Protein AF-A0A660WPU0-F1 (afdb_monomer_lite)

Sequence (181 aa):
AMVSSYPLMGRRWRNLAGDLGLNLDGRRGYEYGIKIRGLKPKKSLQYRSLWRNPKWKRCKHPEANPIWMMRGEFIGLTELFYRNAGYIEGRAKRPYKPRLWKNWGITYILEGRVNRFLFDPLPLEGRIIVLHWAEYCGNDYINLKADINHPPIPEPGSLTLFTIGVFSLGGLSLRKFRKIK

Structure (mmCIF, N/CA/C/O backbone):
data_AF-A0A660WPU0-F1
#
_entry.id   AF-A0A660WPU0-F1
#
loop_
_atom_site.group_PDB
_atom_site.id
_atom_site.type_symbol
_atom_site.label_atom_id
_atom_site.label_alt_id
_atom_site.label_comp_id
_atom_site.label_asym_id
_atom_site.label_entity_id
_atom_site.label_seq_id
_atom_site.pdbx_PDB_ins_code
_atom_site.Cartn_x
_atom_site.Cartn_y
_atom_site.Cartn_z
_atom_site.occupancy
_atom_site.B_iso_or_equiv
_atom_site.auth_seq_id
_atom_site.auth_comp_id
_atom_site.auth_asym_id
_atom_site.auth_atom_id
_atom_site.pdbx_PDB_model_num
ATOM 1 N N . ALA A 1 1 ? -6.749 0.249 10.579 1.00 54.34 1 ALA A N 1
ATOM 2 C CA . ALA A 1 1 ? -5.898 1.230 9.869 1.00 54.34 1 ALA A CA 1
ATOM 3 C C . ALA A 1 1 ? -4.537 0.585 9.624 1.00 54.34 1 ALA A C 1
ATOM 5 O O . ALA A 1 1 ? -4.180 -0.291 10.399 1.00 54.34 1 ALA A O 1
ATOM 6 N N . MET A 1 2 ? -3.819 0.952 8.562 1.00 58.25 2 MET A N 1
ATOM 7 C CA . MET A 1 2 ? -2.494 0.410 8.243 1.00 58.25 2 MET A CA 1
ATOM 8 C C . MET A 1 2 ? -1.458 1.524 8.393 1.00 58.25 2 MET A C 1
ATOM 10 O O . MET A 1 2 ? -1.533 2.542 7.712 1.00 58.25 2 MET A O 1
ATOM 14 N N . VAL A 1 3 ? -0.494 1.353 9.290 1.00 57.75 3 VAL A N 1
ATOM 15 C CA . VAL A 1 3 ? 0.582 2.328 9.499 1.00 57.75 3 VAL A CA 1
ATOM 16 C C . VAL A 1 3 ? 1.898 1.650 9.164 1.00 57.75 3 VAL A C 1
ATOM 18 O O . VAL A 1 3 ? 2.222 0.625 9.754 1.00 57.75 3 VAL A O 1
ATOM 21 N N . SER A 1 4 ? 2.642 2.207 8.209 1.00 56.19 4 SER A N 1
ATOM 22 C CA . SER A 1 4 ? 3.964 1.712 7.831 1.00 56.19 4 SER A CA 1
ATOM 23 C C . SER A 1 4 ? 4.915 2.894 7.669 1.00 56.19 4 SER A C 1
ATOM 25 O O . SER A 1 4 ? 4.599 3.906 7.047 1.00 56.19 4 SER A O 1
ATOM 27 N N . SER A 1 5 ? 6.118 2.780 8.208 1.00 57.44 5 SER A N 1
ATOM 28 C CA . SER A 1 5 ? 7.222 3.660 7.834 1.00 57.44 5 SER A CA 1
ATOM 29 C C . SER A 1 5 ? 8.142 2.897 6.895 1.00 57.44 5 SER A C 1
ATOM 31 O O . SER A 1 5 ? 8.191 1.670 6.930 1.00 57.44 5 SER A O 1
ATOM 33 N N . TYR A 1 6 ? 8.839 3.616 6.024 1.00 56.03 6 TYR A N 1
ATOM 34 C CA . TYR A 1 6 ? 9.911 3.028 5.237 1.00 56.03 6 TYR A CA 1
ATOM 35 C C . TYR A 1 6 ? 11.066 4.032 5.172 1.00 56.03 6 TYR A C 1
ATOM 37 O O . TYR A 1 6 ? 10.852 5.227 4.921 1.00 56.03 6 TYR A O 1
ATOM 45 N N . PRO A 1 7 ? 12.303 3.598 5.452 1.00 49.88 7 PRO A N 1
ATOM 46 C CA . PRO A 1 7 ? 13.456 4.460 5.303 1.00 49.88 7 PRO A CA 1
ATOM 47 C C . PRO A 1 7 ? 13.784 4.591 3.812 1.00 49.88 7 PRO A C 1
ATOM 49 O O . PRO A 1 7 ? 14.153 3.620 3.159 1.00 49.88 7 PRO A O 1
ATOM 52 N N . LEU A 1 8 ? 13.717 5.806 3.263 1.00 51.78 8 LEU A N 1
ATOM 53 C CA . LEU A 1 8 ? 14.285 6.078 1.940 1.00 51.78 8 LEU A CA 1
ATOM 54 C C . LEU A 1 8 ? 15.816 6.062 2.045 1.00 51.78 8 LEU A C 1
ATOM 56 O O . LEU A 1 8 ? 16.461 7.096 2.211 1.00 51.78 8 LEU A O 1
ATOM 60 N N . MET A 1 9 ? 16.415 4.877 1.923 1.00 45.28 9 MET A N 1
ATOM 61 C CA . MET A 1 9 ? 17.856 4.708 1.710 1.00 45.28 9 MET A CA 1
ATOM 62 C C . MET A 1 9 ? 18.170 4.444 0.227 1.00 45.28 9 MET A C 1
ATOM 64 O O . MET A 1 9 ? 18.974 3.591 -0.128 1.00 45.28 9 MET A O 1
ATOM 68 N N . GLY A 1 10 ? 17.547 5.205 -0.677 1.00 38.12 10 GLY A N 1
ATOM 69 C CA . GLY A 1 10 ? 17.739 5.079 -2.125 1.00 38.12 10 GLY A CA 1
ATOM 70 C C . GLY A 1 10 ? 18.760 6.075 -2.684 1.00 38.12 10 GLY A C 1
ATOM 71 O O . GLY A 1 10 ? 18.445 7.237 -2.929 1.00 38.12 10 GLY A O 1
ATOM 72 N N . ARG A 1 11 ? 19.985 5.612 -2.956 1.00 38.72 11 ARG A N 1
ATOM 73 C CA . ARG A 1 11 ? 21.193 6.367 -3.371 1.00 38.72 11 ARG A CA 1
ATOM 74 C C . ARG A 1 11 ? 21.106 7.219 -4.659 1.00 38.72 11 ARG A C 1
ATOM 76 O O . ARG A 1 11 ? 22.137 7.722 -5.095 1.00 38.72 11 ARG A O 1
ATOM 83 N N . ARG A 1 12 ? 19.956 7.373 -5.326 1.00 39.34 12 ARG A N 1
ATOM 84 C CA . ARG A 1 12 ? 19.900 8.080 -6.631 1.00 39.34 12 ARG A CA 1
ATOM 85 C C . ARG A 1 12 ? 18.519 8.471 -7.155 1.00 39.34 12 ARG A C 1
ATOM 87 O O . ARG A 1 12 ? 18.446 9.150 -8.177 1.00 39.34 12 ARG A O 1
ATOM 94 N N . TRP A 1 13 ? 17.436 8.073 -6.497 1.00 48.38 13 TRP A N 1
ATOM 95 C CA . TRP A 1 13 ? 16.101 8.158 -7.085 1.00 48.38 13 TRP A CA 1
ATOM 96 C C . TRP A 1 13 ? 15.251 9.154 -6.301 1.00 48.38 13 TRP A C 1
ATOM 98 O O . TRP A 1 13 ? 14.992 8.994 -5.114 1.00 48.38 13 TRP A O 1
ATOM 108 N N . ARG A 1 14 ? 14.902 10.256 -6.970 1.00 48.75 14 ARG A N 1
ATOM 109 C CA . ARG A 1 14 ? 14.154 11.396 -6.426 1.00 48.75 14 ARG A CA 1
ATOM 110 C C . ARG A 1 14 ? 12.844 10.942 -5.760 1.00 48.75 14 ARG A C 1
ATOM 112 O O . ARG A 1 14 ? 11.852 10.816 -6.456 1.00 48.75 14 ARG A O 1
ATOM 119 N N . ASN A 1 15 ? 12.816 10.817 -4.434 1.00 50.31 15 ASN A N 1
ATOM 120 C CA . ASN A 1 15 ? 11.607 10.888 -3.599 1.00 50.31 15 ASN A CA 1
ATOM 121 C C . ASN A 1 15 ? 10.403 10.033 -4.060 1.00 50.31 15 ASN A C 1
ATOM 123 O O . ASN A 1 15 ? 9.306 10.584 -4.163 1.00 50.31 15 ASN A O 1
ATOM 127 N N . LEU A 1 16 ? 10.553 8.744 -4.373 1.00 58.41 16 LEU A N 1
ATOM 128 C CA . LEU A 1 16 ? 9.387 7.931 -4.741 1.00 58.41 16 LEU A CA 1
ATOM 129 C C . LEU A 1 16 ? 9.178 6.809 -3.732 1.00 58.41 16 LEU A C 1
ATOM 131 O O . LEU A 1 16 ? 10.008 5.922 -3.611 1.00 58.41 16 LEU A O 1
ATOM 135 N N . ALA A 1 17 ? 8.044 6.858 -3.036 1.00 67.69 17 ALA A N 1
ATOM 136 C CA . ALA A 1 17 ? 7.473 5.687 -2.386 1.00 67.69 17 ALA A CA 1
ATOM 137 C C . ALA A 1 17 ? 7.346 4.535 -3.396 1.00 67.69 17 ALA A C 1
ATOM 139 O O . ALA A 1 17 ? 6.924 4.772 -4.534 1.00 67.69 17 ALA A O 1
ATOM 140 N N . GLY A 1 18 ? 7.706 3.319 -2.985 1.00 78.94 18 GLY A N 1
ATOM 141 C CA . GLY A 1 18 ? 7.405 2.106 -3.743 1.00 78.94 18 GLY A CA 1
ATOM 142 C C . GLY A 1 18 ? 5.898 1.856 -3.826 1.00 78.94 18 GLY A C 1
ATOM 143 O O . GLY A 1 18 ? 5.133 2.388 -3.026 1.00 78.94 18 GLY A O 1
ATOM 144 N N . ASP A 1 19 ? 5.451 1.068 -4.800 1.00 88.31 19 ASP A N 1
ATOM 145 C CA . ASP A 1 19 ? 4.062 0.588 -4.794 1.00 88.31 19 ASP A CA 1
ATOM 146 C C . ASP A 1 19 ? 3.893 -0.466 -3.689 1.00 88.31 19 ASP A C 1
ATOM 148 O O . ASP A 1 19 ? 4.840 -1.189 -3.388 1.00 88.31 19 ASP A O 1
ATOM 152 N N . LEU A 1 20 ? 2.703 -0.579 -3.095 1.00 88.31 20 LEU A N 1
ATOM 153 C CA . LEU A 1 20 ? 2.455 -1.538 -2.012 1.00 88.31 20 LEU A CA 1
ATOM 154 C C . LEU A 1 20 ? 1.684 -2.747 -2.539 1.00 88.31 20 LEU A C 1
ATOM 156 O O . LEU A 1 20 ? 0.617 -2.582 -3.125 1.00 88.31 20 LEU A O 1
ATOM 160 N N . GLY A 1 21 ? 2.212 -3.948 -2.332 1.00 90.50 21 GLY A N 1
ATOM 161 C CA . GLY A 1 21 ? 1.524 -5.218 -2.534 1.00 90.50 21 GLY A CA 1
ATOM 162 C C . GLY A 1 21 ? 0.926 -5.727 -1.228 1.00 90.50 21 GLY A C 1
ATOM 163 O O . GLY A 1 21 ? 1.542 -5.615 -0.170 1.00 90.50 21 GLY A O 1
ATOM 164 N N . LEU A 1 22 ? -0.280 -6.277 -1.315 1.00 89.56 22 LEU A N 1
ATOM 165 C CA . LEU A 1 22 ? -1.024 -6.836 -0.196 1.00 89.56 22 LEU A CA 1
ATOM 166 C C . LEU A 1 22 ? -1.354 -8.290 -0.511 1.00 89.56 22 LEU A C 1
ATOM 168 O O . LEU A 1 22 ? -1.982 -8.579 -1.533 1.00 89.56 22 LEU A O 1
ATOM 172 N N . ASN A 1 23 ? -0.946 -9.173 0.387 1.00 89.00 23 ASN A N 1
ATOM 173 C CA . ASN A 1 23 ? -1.354 -10.564 0.403 1.00 89.00 23 ASN A CA 1
ATOM 174 C C . ASN A 1 23 ? -2.145 -10.805 1.683 1.00 89.00 23 ASN A C 1
ATOM 176 O O . ASN A 1 23 ? -1.607 -10.660 2.781 1.00 89.00 23 ASN A O 1
ATOM 180 N N . LEU A 1 24 ? -3.429 -11.089 1.538 1.00 84.75 24 LEU A N 1
ATOM 181 C CA . LEU A 1 24 ? -4.353 -11.237 2.656 1.00 84.75 24 LEU A CA 1
ATOM 182 C C . LEU A 1 24 ? -4.755 -12.697 2.877 1.00 84.75 24 LEU A C 1
ATOM 184 O O . LEU A 1 24 ? -5.224 -13.046 3.960 1.00 84.75 24 LEU A O 1
ATOM 188 N N . ASP A 1 25 ? -4.605 -13.551 1.864 1.00 79.12 25 ASP A N 1
ATOM 189 C CA . ASP A 1 25 ? -5.049 -14.941 1.928 1.00 79.12 25 ASP A CA 1
ATOM 190 C C . ASP A 1 25 ? -3.924 -15.947 2.233 1.00 79.12 25 ASP A C 1
ATOM 192 O O . ASP A 1 25 ? -4.222 -17.118 2.489 1.00 79.12 25 ASP A O 1
ATOM 196 N N . GLY A 1 26 ? -2.669 -15.490 2.268 1.00 73.75 26 GLY A N 1
ATOM 197 C CA . GLY A 1 26 ? -1.474 -16.284 2.545 1.00 73.75 26 GLY A CA 1
ATOM 198 C C . GLY A 1 26 ? -0.988 -17.123 1.358 1.00 73.75 26 GLY A C 1
ATOM 199 O O . GLY A 1 26 ? -0.099 -17.959 1.529 1.00 73.75 26 GLY A O 1
ATOM 200 N N . ARG A 1 27 ? -1.561 -16.956 0.158 1.00 75.94 27 ARG A N 1
ATOM 201 C CA . ARG A 1 27 ? -1.171 -17.710 -1.044 1.00 75.94 27 ARG A CA 1
ATOM 202 C C . ARG A 1 27 ? 0.032 -17.073 -1.733 1.00 75.94 27 ARG A C 1
ATOM 204 O O . ARG A 1 27 ? 0.557 -16.052 -1.315 1.00 75.94 27 ARG A O 1
ATOM 211 N N . ARG A 1 28 ? 0.545 -17.690 -2.800 1.00 77.88 28 ARG A N 1
ATOM 212 C CA . ARG A 1 28 ? 1.632 -17.080 -3.583 1.00 77.88 28 ARG A CA 1
ATOM 213 C C . ARG A 1 28 ? 1.099 -15.896 -4.388 1.00 77.88 28 ARG A C 1
ATOM 215 O O . ARG A 1 28 ? 0.364 -16.102 -5.348 1.00 77.88 28 ARG A O 1
ATOM 222 N N . GLY A 1 29 ? 1.571 -14.693 -4.076 1.00 84.44 29 GLY A N 1
ATOM 223 C CA . GLY A 1 29 ? 1.285 -13.488 -4.854 1.00 84.44 29 GLY A CA 1
ATOM 224 C C . GLY A 1 29 ? 0.786 -12.333 -3.998 1.00 84.44 29 GLY A C 1
ATOM 225 O O . GLY A 1 29 ? 0.939 -12.348 -2.781 1.00 84.44 29 GLY A O 1
ATOM 226 N N . TYR A 1 30 ? 0.251 -11.319 -4.674 1.00 90.38 30 TYR A N 1
ATOM 227 C CA . TYR A 1 30 ? -0.453 -10.202 -4.057 1.00 90.38 30 TYR A CA 1
ATOM 228 C C . TYR A 1 30 ? -1.845 -10.148 -4.675 1.00 90.38 30 TYR A C 1
ATOM 230 O O . TYR A 1 30 ? -1.957 -9.941 -5.887 1.00 90.38 30 TYR A O 1
ATOM 238 N N . GLU A 1 31 ? -2.886 -10.314 -3.867 1.00 91.75 31 GLU A N 1
ATOM 239 C CA . GLU A 1 31 ? -4.277 -10.204 -4.317 1.00 91.75 31 GLU A CA 1
ATOM 240 C C . GLU A 1 31 ? -4.643 -8.740 -4.567 1.00 91.75 31 GLU A C 1
ATOM 242 O O . GLU A 1 31 ? -5.441 -8.440 -5.459 1.00 91.75 31 GLU A O 1
ATOM 247 N N . TYR A 1 32 ? -4.008 -7.820 -3.831 1.00 92.38 32 TYR A N 1
ATOM 248 C CA . TYR A 1 32 ? -4.260 -6.389 -3.949 1.00 92.38 32 TYR A CA 1
ATOM 249 C C . TYR A 1 32 ? -2.978 -5.568 -4.043 1.00 92.38 32 TYR A C 1
ATOM 251 O O . TYR A 1 32 ? -1.896 -5.984 -3.629 1.00 92.38 32 TYR A O 1
ATOM 259 N N . GLY A 1 33 ? -3.100 -4.372 -4.611 1.00 92.62 33 GLY A N 1
ATOM 260 C CA . GLY A 1 33 ? -1.996 -3.433 -4.740 1.00 92.62 33 GLY A CA 1
ATOM 261 C C . GLY A 1 33 ? -2.445 -1.982 -4.649 1.00 92.62 33 GLY A C 1
ATOM 262 O O . GLY A 1 33 ? -3.514 -1.613 -5.134 1.00 92.62 33 GLY A O 1
ATOM 263 N N . ILE A 1 34 ? -1.612 -1.137 -4.050 1.00 91.12 34 ILE A N 1
ATOM 264 C CA . ILE A 1 34 ? -1.819 0.309 -3.971 1.00 91.12 34 ILE A CA 1
ATOM 265 C C . ILE A 1 34 ? -0.745 0.984 -4.817 1.00 91.12 34 ILE A C 1
ATOM 267 O O . ILE A 1 34 ? 0.451 0.767 -4.613 1.00 91.12 34 ILE A O 1
ATOM 271 N N . LYS A 1 35 ? -1.170 1.825 -5.768 1.00 88.75 35 LYS A N 1
ATOM 272 C CA . LYS A 1 35 ? -0.240 2.581 -6.616 1.00 88.75 35 LYS A CA 1
ATOM 273 C C . LYS A 1 35 ? 0.204 3.851 -5.901 1.00 88.75 35 LYS A C 1
ATOM 275 O O . LYS A 1 35 ? -0.565 4.806 -5.790 1.00 88.75 35 LYS A O 1
ATOM 280 N N . ILE A 1 36 ? 1.441 3.871 -5.426 1.00 84.81 36 ILE A N 1
ATOM 281 C CA . ILE A 1 36 ? 2.002 4.963 -4.621 1.00 84.81 36 ILE A CA 1
ATOM 282 C C . ILE A 1 36 ? 3.164 5.618 -5.364 1.00 84.81 36 ILE A C 1
ATOM 284 O O . ILE A 1 36 ? 3.399 6.814 -5.190 1.00 84.81 36 ILE A O 1
ATOM 288 N N . ARG A 1 37 ? 3.834 4.899 -6.269 1.00 79.12 37 ARG A N 1
ATOM 289 C CA . ARG A 1 37 ? 4.956 5.422 -7.047 1.00 79.12 37 ARG A CA 1
ATOM 290 C C . ARG A 1 37 ? 4.620 6.759 -7.702 1.00 79.12 37 ARG A C 1
ATOM 292 O O . ARG A 1 37 ? 3.589 6.920 -8.352 1.00 79.12 37 ARG A O 1
ATOM 299 N N . GLY A 1 38 ? 5.509 7.737 -7.537 1.00 76.25 38 GLY A N 1
ATOM 300 C CA . GLY A 1 38 ? 5.269 9.112 -7.992 1.00 76.25 38 GLY A CA 1
ATOM 301 C C . GLY A 1 38 ? 4.575 10.008 -6.960 1.00 76.25 38 GLY A C 1
ATOM 302 O O . GLY A 1 38 ? 4.439 11.207 -7.204 1.00 76.25 38 GLY A O 1
ATOM 303 N N . LEU A 1 39 ? 4.133 9.467 -5.816 1.00 79.88 39 LEU A N 1
ATOM 304 C CA . LEU A 1 39 ? 3.575 10.258 -4.719 1.00 79.88 39 LEU A CA 1
ATOM 305 C C . LEU A 1 39 ? 4.653 11.145 -4.105 1.00 79.88 39 LEU A C 1
ATOM 307 O O . LEU A 1 39 ? 5.737 10.683 -3.763 1.00 79.88 39 LEU A O 1
ATOM 311 N N . LYS A 1 40 ? 4.321 12.425 -3.945 1.00 79.25 40 LYS A N 1
ATOM 312 C CA . LYS A 1 40 ? 5.162 13.386 -3.237 1.00 79.25 40 LYS A CA 1
ATOM 313 C C . LYS A 1 40 ? 4.647 13.558 -1.805 1.00 79.25 40 LYS A C 1
ATOM 315 O O . LYS A 1 40 ? 3.427 13.540 -1.606 1.00 79.25 40 LYS A O 1
ATOM 320 N N . PRO A 1 41 ? 5.536 13.756 -0.819 1.00 77.56 41 PRO A N 1
ATOM 321 C CA . PRO A 1 41 ? 5.120 14.049 0.547 1.00 77.56 41 PRO A CA 1
ATOM 322 C C . PRO A 1 41 ? 4.287 15.336 0.594 1.00 77.56 41 PRO A C 1
ATOM 324 O O . PRO A 1 41 ? 4.679 16.341 -0.004 1.00 77.56 41 PRO A O 1
ATOM 327 N N . LYS A 1 42 ? 3.157 15.318 1.306 1.00 79.12 42 LYS A N 1
ATOM 328 C CA . LYS A 1 42 ? 2.296 16.483 1.558 1.00 79.12 42 LYS A CA 1
ATOM 329 C C . LYS A 1 42 ? 1.759 16.442 2.987 1.00 79.12 42 LYS A C 1
ATOM 331 O O . LYS A 1 42 ? 1.570 15.376 3.556 1.00 79.12 42 LYS A O 1
ATOM 336 N N . LYS A 1 43 ? 1.455 17.611 3.553 1.00 78.88 43 LYS A N 1
ATOM 337 C CA . LYS A 1 43 ? 0.810 17.742 4.874 1.00 78.88 43 LYS A CA 1
ATOM 338 C C . LYS A 1 43 ? -0.719 17.564 4.815 1.00 78.88 43 LYS A C 1
ATOM 340 O O . LYS A 1 43 ? -1.428 18.100 5.654 1.00 78.88 43 LYS A O 1
ATOM 345 N N . SER A 1 44 ? -1.233 16.865 3.806 1.00 83.50 44 SER A N 1
ATOM 346 C CA . SER A 1 44 ? -2.667 16.686 3.565 1.00 83.50 44 SER A CA 1
ATOM 347 C C . SER A 1 44 ? -2.968 15.236 3.203 1.00 83.50 44 SER A C 1
ATOM 349 O O . SER A 1 44 ? -2.087 14.521 2.719 1.00 83.50 44 SER A O 1
ATOM 351 N N . LEU A 1 45 ? -4.223 14.826 3.391 1.00 85.50 45 LEU A N 1
ATOM 352 C CA . LEU A 1 45 ? -4.730 13.540 2.919 1.00 85.50 45 LEU A CA 1
ATOM 353 C C . LEU A 1 45 ? -4.566 13.427 1.396 1.00 85.50 45 LEU A C 1
ATOM 355 O O . LEU A 1 45 ? -4.765 14.401 0.665 1.00 85.50 45 LEU A O 1
ATOM 359 N N . GLN A 1 46 ? -4.163 12.253 0.921 1.00 89.19 46 GLN A N 1
ATOM 360 C CA . GLN A 1 46 ? -3.966 11.953 -0.494 1.00 89.19 46 GLN A CA 1
ATOM 361 C C . GLN A 1 46 ? -4.665 10.638 -0.832 1.00 89.19 46 GLN A C 1
ATOM 363 O O . GLN A 1 46 ? -4.499 9.644 -0.134 1.00 89.19 46 GLN A O 1
ATOM 368 N N . TYR A 1 47 ? -5.420 10.612 -1.927 1.00 89.88 47 TYR A N 1
ATOM 369 C CA . TYR A 1 47 ? -6.124 9.408 -2.364 1.00 89.88 47 TYR A CA 1
ATOM 370 C C . TYR A 1 47 ? -5.295 8.637 -3.382 1.00 89.88 47 TYR A C 1
ATOM 372 O O . TYR A 1 47 ? -4.756 9.222 -4.330 1.00 89.88 47 TYR A O 1
ATOM 380 N N . ARG A 1 48 ? -5.198 7.320 -3.197 1.00 90.00 48 ARG A N 1
ATOM 381 C CA . ARG A 1 48 ? -4.541 6.411 -4.139 1.00 90.00 48 ARG A CA 1
ATOM 382 C C . ARG A 1 48 ? -5.465 5.311 -4.603 1.00 90.00 48 ARG A C 1
ATOM 384 O O . ARG A 1 48 ? -6.347 4.874 -3.881 1.00 90.00 48 ARG A O 1
ATOM 391 N N . SER A 1 49 ? -5.238 4.870 -5.831 1.00 91.75 49 SER A N 1
ATOM 392 C CA . SER A 1 49 ? -5.980 3.770 -6.423 1.00 91.75 49 SER A CA 1
ATOM 393 C C . SER A 1 49 ? -5.569 2.452 -5.774 1.00 91.75 49 SER A C 1
ATOM 395 O O . SER A 1 49 ? -4.377 2.122 -5.735 1.00 91.75 49 SER A O 1
ATOM 397 N N . LEU A 1 50 ? -6.572 1.719 -5.305 1.00 92.88 50 LEU A N 1
ATOM 398 C CA . LEU A 1 50 ? -6.489 0.335 -4.876 1.00 92.88 50 LEU A CA 1
ATOM 399 C C . LEU A 1 50 ? -6.878 -0.567 -6.050 1.00 92.88 50 LEU A C 1
ATOM 401 O O . LEU A 1 50 ? -7.848 -0.305 -6.766 1.00 92.88 50 LEU A O 1
ATOM 405 N N . TRP A 1 51 ? -6.099 -1.623 -6.239 1.00 95.06 51 TRP A N 1
ATOM 406 C CA . TRP A 1 51 ? -6.222 -2.532 -7.364 1.00 95.06 51 TRP A CA 1
ATOM 407 C C . TRP A 1 51 ? -6.318 -3.969 -6.880 1.00 95.06 51 TRP A C 1
ATOM 409 O O . TRP A 1 51 ? -5.619 -4.343 -5.942 1.00 95.06 51 TRP A O 1
ATOM 419 N N . ARG A 1 52 ? -7.128 -4.772 -7.562 1.00 93.75 52 ARG A N 1
ATOM 420 C CA . ARG A 1 52 ? -7.222 -6.223 -7.408 1.00 93.75 52 ARG A CA 1
ATOM 421 C C . ARG A 1 52 ? -6.448 -6.923 -8.521 1.00 93.75 52 ARG A C 1
ATOM 423 O O . ARG A 1 52 ? -6.308 -6.386 -9.624 1.00 93.75 52 ARG A O 1
ATOM 430 N N . ASN A 1 53 ? -5.925 -8.111 -8.227 1.00 92.69 53 ASN A N 1
ATOM 431 C CA . ASN A 1 53 ? -5.118 -8.927 -9.139 1.00 92.69 53 ASN A CA 1
ATOM 432 C C . ASN A 1 53 ? -3.999 -8.123 -9.842 1.00 92.69 53 ASN A C 1
ATOM 434 O O . ASN A 1 53 ? -3.897 -8.124 -11.079 1.00 92.69 53 ASN A O 1
ATOM 438 N N . PRO A 1 54 ? -3.171 -7.379 -9.082 1.00 94.00 54 PRO A N 1
ATOM 439 C CA . PRO A 1 54 ? -2.139 -6.532 -9.654 1.00 94.00 54 PRO A CA 1
ATOM 440 C C . PRO A 1 54 ? -1.101 -7.345 -10.434 1.00 94.00 54 PRO A C 1
ATOM 442 O O . PRO A 1 54 ? -0.581 -8.367 -9.987 1.00 94.00 54 PRO A O 1
ATOM 445 N N . LYS A 1 55 ? -0.727 -6.838 -11.609 1.00 93.38 55 LYS A N 1
ATOM 446 C CA . LYS A 1 55 ? 0.398 -7.341 -12.397 1.00 93.38 55 LYS A CA 1
ATOM 447 C C . LYS A 1 55 ? 1.622 -6.484 -12.141 1.00 93.38 55 LYS A C 1
ATOM 449 O O . LYS A 1 55 ? 1.618 -5.272 -12.370 1.00 93.38 55 LYS A O 1
ATOM 454 N N . TRP A 1 56 ? 2.691 -7.149 -11.736 1.00 91.12 56 TRP A N 1
ATOM 455 C CA . TRP A 1 56 ? 3.917 -6.514 -11.288 1.00 91.12 56 TRP A CA 1
ATOM 456 C C . TRP A 1 56 ? 5.022 -6.581 -12.333 1.00 91.12 56 TRP A C 1
ATOM 458 O O . TRP A 1 56 ? 5.174 -7.577 -13.046 1.00 91.12 56 TRP A O 1
ATOM 468 N N . LYS A 1 57 ? 5.815 -5.513 -12.428 1.00 89.31 57 LYS A N 1
ATOM 469 C CA . LYS A 1 57 ? 7.027 -5.515 -13.239 1.00 89.31 57 LYS A CA 1
ATOM 470 C C . LYS A 1 57 ? 8.100 -6.321 -12.511 1.00 89.31 57 LYS A C 1
ATOM 472 O O . LYS A 1 57 ? 8.374 -6.081 -11.336 1.00 89.31 57 LYS A O 1
ATOM 477 N N . ARG A 1 58 ? 8.718 -7.253 -13.235 1.00 85.31 58 ARG A N 1
ATOM 478 C CA . ARG A 1 58 ? 9.864 -8.019 -12.742 1.00 85.31 58 ARG A CA 1
ATOM 479 C C . ARG A 1 58 ? 11.156 -7.204 -12.855 1.00 85.31 58 ARG A C 1
ATOM 481 O O . ARG A 1 58 ? 11.384 -6.543 -13.872 1.00 85.31 58 ARG A O 1
ATOM 488 N N . CYS A 1 59 ? 11.982 -7.275 -11.821 1.00 78.94 59 CYS A N 1
ATOM 489 C CA . CYS A 1 59 ? 13.394 -6.937 -11.826 1.00 78.94 59 CYS A CA 1
ATOM 490 C C . CYS A 1 59 ? 14.224 -8.077 -12.420 1.00 78.94 59 CYS A C 1
ATOM 492 O O . CYS A 1 59 ? 13.846 -9.246 -12.336 1.00 78.94 59 CYS A O 1
ATOM 494 N N . LYS A 1 60 ? 15.409 -7.745 -12.935 1.00 76.44 60 LYS A N 1
ATOM 495 C CA . LYS A 1 60 ? 16.439 -8.755 -13.221 1.00 76.44 60 LYS A CA 1
ATOM 496 C C . LYS A 1 60 ? 17.035 -9.349 -11.938 1.00 76.44 60 LYS A C 1
ATOM 498 O O . LYS A 1 60 ? 17.446 -10.497 -11.954 1.00 76.44 60 LYS A O 1
ATOM 503 N N . HIS A 1 61 ? 17.032 -8.575 -10.854 1.00 76.31 61 HIS A N 1
ATOM 504 C CA . HIS A 1 61 ? 17.539 -8.937 -9.532 1.00 76.31 61 HIS A CA 1
ATOM 505 C C . HIS A 1 61 ? 16.437 -9.609 -8.695 1.00 76.31 61 HIS A C 1
ATOM 507 O O . HIS A 1 61 ? 15.473 -8.922 -8.340 1.00 76.31 61 HIS A O 1
ATOM 513 N N . PRO A 1 62 ? 16.498 -10.928 -8.419 1.00 75.19 62 PRO A N 1
ATOM 514 C CA . PRO A 1 62 ? 15.486 -11.651 -7.638 1.00 75.19 62 PRO A CA 1
ATOM 515 C C . PRO A 1 62 ? 15.150 -10.987 -6.297 1.00 75.19 62 PRO A C 1
ATOM 517 O O . PRO A 1 62 ? 13.984 -10.899 -5.935 1.00 75.19 62 PRO A O 1
ATOM 520 N N . GLU A 1 63 ? 16.152 -10.441 -5.620 1.00 72.50 63 GLU A N 1
ATOM 521 C CA . GLU A 1 63 ? 16.056 -9.741 -4.339 1.00 72.50 63 GLU A CA 1
ATOM 522 C C . GLU A 1 63 ? 15.218 -8.451 -4.392 1.00 72.50 63 GLU A C 1
ATOM 524 O O . GLU A 1 63 ? 14.626 -8.053 -3.395 1.00 72.50 63 GLU A O 1
ATOM 529 N N . ALA A 1 64 ? 15.112 -7.824 -5.566 1.00 69.19 64 ALA A N 1
ATOM 530 C CA . ALA A 1 64 ? 14.335 -6.606 -5.797 1.00 69.19 64 ALA A CA 1
ATOM 531 C C . ALA A 1 64 ? 13.057 -6.874 -6.614 1.00 69.19 64 ALA A C 1
ATOM 533 O O . ALA A 1 64 ? 12.486 -5.971 -7.230 1.00 69.19 64 ALA A O 1
ATOM 534 N N . ASN A 1 65 ? 12.618 -8.133 -6.698 1.00 76.81 65 ASN A N 1
ATOM 535 C CA . ASN A 1 65 ? 11.379 -8.493 -7.373 1.00 76.81 65 ASN A CA 1
ATOM 536 C C . ASN A 1 65 ? 10.177 -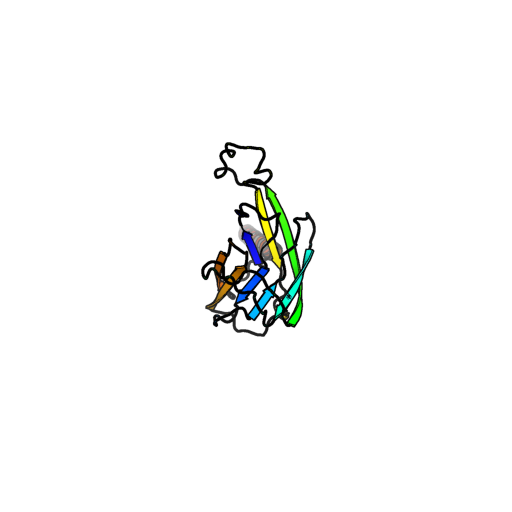8.462 -6.419 1.00 76.81 65 ASN A C 1
ATOM 538 O O . ASN A 1 65 ? 10.258 -9.045 -5.343 1.00 76.81 65 ASN A O 1
ATOM 542 N N . PRO A 1 66 ? 9.018 -7.925 -6.848 1.00 83.62 66 PRO A N 1
ATOM 543 C CA . PRO A 1 66 ? 8.803 -7.015 -7.986 1.00 83.62 66 PRO A CA 1
ATOM 544 C C . PRO A 1 66 ? 9.254 -5.564 -7.733 1.00 83.62 66 PRO A C 1
ATOM 546 O O . PRO A 1 66 ? 9.395 -5.168 -6.586 1.00 83.62 66 PRO A O 1
ATOM 549 N N . ILE A 1 67 ? 9.384 -4.752 -8.797 1.00 80.56 67 ILE A N 1
ATOM 550 C CA . ILE A 1 67 ? 9.861 -3.347 -8.701 1.00 80.56 67 ILE A CA 1
ATOM 551 C C . ILE A 1 67 ? 8.772 -2.273 -8.692 1.00 80.56 67 ILE A C 1
ATOM 553 O O . ILE A 1 67 ? 9.008 -1.176 -8.198 1.00 80.56 67 ILE A O 1
ATOM 557 N N . TRP A 1 68 ? 7.620 -2.530 -9.315 1.00 85.88 68 TRP A N 1
ATOM 558 C CA . TRP A 1 68 ? 6.446 -1.647 -9.289 1.00 85.88 68 TRP A CA 1
ATOM 559 C C . TRP A 1 68 ? 5.243 -2.330 -9.934 1.00 85.88 68 TRP A C 1
ATOM 561 O O . TRP A 1 68 ? 5.379 -3.287 -10.708 1.00 85.88 68 TRP A O 1
ATOM 571 N N . MET A 1 69 ? 4.058 -1.797 -9.668 1.00 90.75 69 MET A N 1
ATOM 572 C CA . MET A 1 69 ? 2.810 -2.279 -10.237 1.00 90.75 69 MET A CA 1
ATOM 573 C C . MET A 1 69 ? 2.584 -1.680 -11.631 1.00 90.75 69 MET A C 1
ATOM 575 O O . MET A 1 69 ? 2.755 -0.481 -11.861 1.00 90.75 69 MET A O 1
ATOM 579 N N . MET A 1 70 ? 2.190 -2.515 -12.593 1.00 90.94 70 MET A N 1
ATOM 580 C CA . MET A 1 70 ? 1.931 -2.086 -13.972 1.00 90.94 70 MET A CA 1
ATOM 581 C C . MET A 1 70 ? 0.443 -1.846 -14.226 1.00 90.94 70 MET A C 1
ATOM 583 O O . MET A 1 70 ? 0.073 -0.811 -14.775 1.00 90.94 70 MET A O 1
ATOM 587 N N . ARG A 1 71 ? -0.399 -2.807 -13.837 1.00 92.38 71 ARG A N 1
ATOM 588 C CA . ARG A 1 71 ? -1.852 -2.802 -14.061 1.00 92.38 71 ARG A CA 1
ATOM 589 C C . ARG A 1 71 ? -2.554 -3.681 -13.030 1.00 92.38 71 ARG A C 1
ATOM 591 O O . ARG A 1 71 ? -1.887 -4.442 -12.341 1.00 92.38 71 ARG A O 1
ATOM 598 N N . GLY A 1 72 ? -3.873 -3.613 -12.990 1.00 93.75 72 GLY A N 1
ATOM 599 C CA . GLY A 1 72 ? -4.759 -4.462 -12.201 1.00 93.75 72 GLY A CA 1
ATOM 600 C C . GLY A 1 72 ? -6.203 -4.101 -12.533 1.00 93.75 72 GLY A C 1
ATOM 601 O O . GLY A 1 72 ? -6.444 -3.325 -13.460 1.00 93.75 72 GLY A O 1
ATOM 602 N N . GLU A 1 73 ? -7.139 -4.603 -11.748 1.00 95.56 73 GLU A N 1
ATOM 603 C CA . GLU A 1 73 ? -8.534 -4.165 -11.762 1.00 95.56 73 GLU A CA 1
ATOM 604 C C . GLU A 1 73 ? -8.732 -3.075 -10.706 1.00 95.56 73 GLU A C 1
ATOM 606 O O . GLU A 1 73 ? -8.387 -3.278 -9.545 1.00 95.56 73 GLU A O 1
ATOM 611 N N . PHE A 1 74 ? -9.218 -1.894 -11.090 1.00 94.12 74 PHE A N 1
ATOM 612 C CA . PHE A 1 74 ? -9.459 -0.814 -10.133 1.00 94.12 74 PHE A CA 1
ATOM 613 C C . PHE A 1 74 ? -10.680 -1.148 -9.273 1.00 94.12 74 PHE A C 1
ATOM 615 O O . PHE A 1 74 ? -11.759 -1.359 -9.814 1.00 94.12 74 PHE A O 1
ATOM 622 N N . ILE A 1 75 ? -10.513 -1.148 -7.949 1.00 93.75 75 ILE A N 1
ATOM 623 C CA . ILE A 1 75 ? -11.591 -1.494 -7.006 1.00 93.75 75 ILE A CA 1
ATOM 624 C C . ILE A 1 75 ? -11.972 -0.350 -6.068 1.00 93.75 75 ILE A C 1
ATOM 626 O O . ILE A 1 75 ? -12.980 -0.429 -5.376 1.00 93.75 75 ILE A O 1
ATOM 630 N N . GLY A 1 76 ? -11.195 0.734 -6.039 1.00 92.06 76 GLY A N 1
ATOM 631 C CA . GLY A 1 76 ? -11.557 1.911 -5.264 1.00 92.06 76 GLY A CA 1
ATOM 632 C C . GLY A 1 76 ? -10.384 2.807 -4.911 1.00 92.06 76 GLY A C 1
ATOM 633 O O . GLY A 1 76 ? -9.255 2.638 -5.380 1.00 92.06 76 GLY A O 1
ATOM 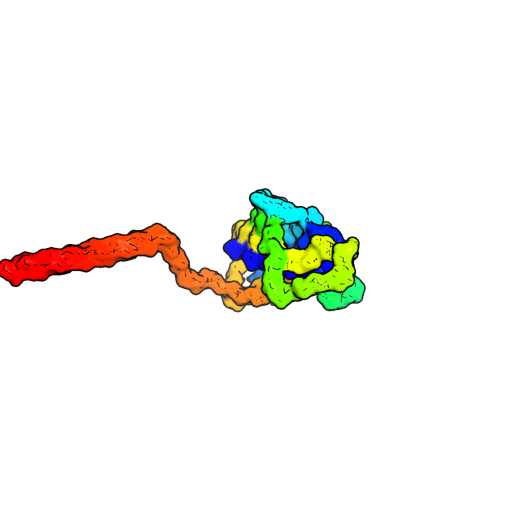634 N N . LEU A 1 77 ? -10.671 3.784 -4.059 1.00 90.62 77 LEU A N 1
ATOM 635 C CA . LEU A 1 77 ? -9.674 4.688 -3.508 1.00 90.62 77 LEU A CA 1
ATOM 636 C C . LEU A 1 77 ? -9.350 4.303 -2.065 1.00 90.62 77 LEU A C 1
ATOM 638 O O . LEU A 1 77 ? -10.223 3.937 -1.284 1.00 90.62 77 LEU A O 1
ATOM 642 N N . THR A 1 78 ? -8.075 4.423 -1.720 1.00 88.62 78 THR A N 1
ATOM 643 C CA . THR A 1 78 ? -7.575 4.368 -0.351 1.00 88.62 78 THR A CA 1
ATOM 644 C C . THR A 1 78 ? -7.079 5.741 0.059 1.00 88.62 78 THR A C 1
ATOM 646 O O . THR A 1 78 ? -6.499 6.486 -0.735 1.00 88.62 78 THR A O 1
ATOM 649 N N . GLU A 1 79 ? -7.268 6.044 1.330 1.00 88.19 79 GLU A N 1
ATOM 650 C CA . GLU A 1 79 ? -6.739 7.235 1.969 1.00 88.19 79 GLU A CA 1
ATOM 651 C C . GLU A 1 79 ? -5.303 6.977 2.404 1.00 88.19 79 GLU A C 1
ATOM 653 O O . GLU A 1 79 ? -5.035 5.999 3.099 1.00 88.19 79 GLU A O 1
ATOM 658 N N . LEU A 1 80 ? -4.379 7.841 1.990 1.00 85.56 80 LEU A N 1
ATOM 659 C CA . LEU A 1 80 ? -2.982 7.812 2.397 1.00 85.56 80 LEU A CA 1
ATOM 660 C C . LEU A 1 80 ? -2.552 9.182 2.916 1.00 85.56 80 LEU A C 1
ATOM 662 O O . LEU A 1 80 ? -2.827 10.224 2.321 1.00 85.56 80 LEU A O 1
ATOM 666 N N . PHE A 1 81 ? -1.786 9.175 3.992 1.00 82.50 81 PHE A N 1
ATOM 667 C CA . PHE A 1 81 ? -1.102 10.325 4.537 1.00 82.50 81 PHE A CA 1
ATOM 668 C C . PHE A 1 81 ? 0.403 10.100 4.417 1.00 82.50 81 PHE A C 1
ATOM 670 O O . PHE A 1 81 ? 0.998 9.298 5.133 1.00 82.50 81 PHE A O 1
ATOM 677 N N . TYR A 1 82 ? 1.018 10.795 3.459 1.00 79.31 82 TYR A N 1
ATOM 678 C CA . TYR A 1 82 ? 2.446 10.680 3.176 1.00 79.31 82 TYR A CA 1
ATOM 679 C C . TYR A 1 82 ? 3.169 11.950 3.592 1.00 79.31 82 TYR A C 1
ATOM 681 O O . TYR A 1 82 ? 3.079 12.967 2.900 1.00 79.31 82 TYR A O 1
ATOM 689 N N . ARG A 1 83 ? 3.910 11.891 4.698 1.00 75.56 83 ARG A N 1
ATOM 690 C CA . ARG A 1 83 ? 4.608 13.052 5.259 1.00 75.56 83 ARG A CA 1
ATOM 691 C C . ARG A 1 83 ? 6.097 12.804 5.429 1.00 75.56 83 ARG A C 1
ATOM 693 O O . ARG A 1 83 ? 6.555 11.686 5.646 1.00 75.56 83 ARG A O 1
ATOM 700 N N . ASN A 1 84 ? 6.849 13.896 5.373 1.00 74.31 84 ASN A N 1
ATOM 701 C CA . ASN A 1 84 ? 8.211 13.930 5.884 1.00 74.31 84 ASN A CA 1
ATOM 702 C C . ASN A 1 84 ? 8.145 13.849 7.419 1.00 74.31 84 ASN A C 1
ATOM 704 O O . ASN A 1 84 ? 7.477 14.677 8.037 1.00 74.31 84 ASN A O 1
ATOM 708 N N . ALA A 1 85 ? 8.790 12.841 8.000 1.00 69.56 85 ALA A N 1
ATOM 709 C CA . ALA A 1 85 ? 8.839 12.598 9.439 1.00 69.56 85 ALA A CA 1
ATOM 710 C C . ALA A 1 85 ? 10.048 13.262 10.118 1.00 69.56 85 ALA A C 1
ATOM 712 O O . ALA A 1 85 ? 10.232 13.127 11.322 1.00 69.56 85 ALA A O 1
ATOM 713 N N . GLY A 1 86 ? 10.860 13.992 9.353 1.00 67.44 86 GLY A N 1
ATOM 714 C CA . GLY A 1 86 ? 12.083 14.620 9.823 1.00 67.44 86 GLY A CA 1
ATOM 715 C C . GLY A 1 86 ? 13.280 13.677 9.774 1.00 67.44 86 GLY A C 1
ATOM 716 O O . GLY A 1 86 ? 13.278 12.648 9.094 1.00 67.44 86 GLY A O 1
ATOM 717 N N . TYR A 1 87 ? 14.338 14.071 10.472 1.00 64.69 87 TYR A N 1
ATOM 718 C CA . TYR A 1 87 ? 15.540 13.263 10.627 1.00 64.69 87 TYR A CA 1
ATOM 719 C C . TYR A 1 87 ? 15.372 12.335 11.830 1.00 64.69 87 TYR A C 1
ATOM 721 O O . TYR A 1 87 ? 14.960 12.790 12.893 1.00 64.69 87 TYR A O 1
ATOM 729 N N . ILE A 1 88 ? 15.719 11.055 11.681 1.00 58.59 88 ILE A N 1
ATOM 730 C CA . ILE A 1 88 ? 15.878 10.174 12.845 1.00 58.59 88 ILE A CA 1
ATOM 731 C C . ILE A 1 88 ? 17.253 10.464 13.453 1.00 58.59 88 ILE A C 1
ATOM 733 O O . ILE A 1 88 ? 18.286 10.254 12.806 1.00 58.59 88 ILE A O 1
ATOM 737 N N . GLU A 1 89 ? 17.267 10.956 14.691 1.00 46.00 89 GLU A N 1
ATOM 738 C CA . GLU A 1 89 ? 18.494 11.144 15.463 1.00 46.00 89 GLU A CA 1
ATOM 739 C C . GLU A 1 89 ? 19.215 9.802 15.681 1.00 46.00 89 GLU A C 1
ATOM 741 O O . GLU A 1 89 ? 18.598 8.764 15.905 1.00 46.00 89 GLU A O 1
ATOM 746 N N . GLY A 1 90 ? 20.548 9.808 15.573 1.00 50.56 90 GLY A N 1
ATOM 747 C CA . GLY A 1 90 ? 21.394 8.651 15.900 1.00 50.56 90 GLY A CA 1
ATOM 748 C C . GLY A 1 90 ? 21.896 7.788 14.732 1.00 50.56 90 GLY A C 1
ATOM 749 O O . GLY A 1 90 ? 22.804 6.990 14.950 1.00 50.56 90 GLY A O 1
ATOM 750 N N . ARG A 1 91 ? 21.410 7.949 13.486 1.00 48.81 91 ARG A N 1
ATOM 751 C CA . ARG A 1 91 ? 21.908 7.164 12.319 1.00 48.81 91 ARG A CA 1
ATOM 752 C C . ARG A 1 91 ? 22.599 7.948 11.203 1.00 48.81 91 ARG A C 1
ATOM 754 O O . ARG A 1 91 ? 23.154 7.335 10.295 1.00 48.81 91 ARG A O 1
ATOM 761 N N . ALA A 1 92 ? 22.632 9.275 11.264 1.00 49.38 92 ALA A N 1
ATOM 762 C CA . ALA A 1 92 ? 23.277 10.087 10.236 1.00 49.38 92 ALA A CA 1
ATOM 763 C C . ALA A 1 92 ? 24.314 11.033 10.852 1.00 49.38 92 ALA A C 1
ATOM 765 O O . ALA A 1 92 ? 24.082 12.234 10.984 1.00 49.38 92 ALA A O 1
ATOM 766 N N . LYS A 1 93 ? 25.509 10.516 11.178 1.00 44.59 93 LYS A N 1
ATOM 767 C CA . LYS A 1 93 ? 26.694 11.387 11.146 1.00 44.59 93 LYS A CA 1
ATOM 768 C C . LYS A 1 93 ? 26.761 11.941 9.720 1.00 44.59 93 LYS A C 1
ATOM 770 O O . LYS A 1 93 ? 26.769 11.164 8.766 1.00 44.59 93 LYS A O 1
ATOM 775 N N . ARG A 1 94 ? 26.690 13.271 9.593 1.00 48.75 94 ARG A N 1
ATOM 776 C CA . ARG A 1 94 ? 26.678 14.016 8.322 1.00 48.75 94 ARG A CA 1
ATOM 777 C C . ARG A 1 94 ? 27.606 13.346 7.294 1.00 48.75 94 ARG A C 1
ATOM 779 O O . ARG A 1 94 ? 28.764 13.093 7.630 1.00 48.75 94 ARG A O 1
ATOM 786 N N . PRO A 1 95 ? 27.160 13.073 6.056 1.00 50.47 95 PRO A N 1
ATOM 787 C CA . PRO A 1 95 ? 28.060 12.539 5.048 1.00 50.47 95 PRO A CA 1
ATOM 788 C C . PRO A 1 95 ? 29.183 13.547 4.779 1.00 50.47 95 PRO A C 1
ATOM 790 O O . PRO A 1 95 ? 28.938 14.743 4.631 1.00 50.47 95 PRO A O 1
ATOM 793 N N . TYR A 1 96 ? 30.405 13.037 4.637 1.00 45.91 96 TYR A N 1
ATOM 794 C CA . TYR A 1 96 ? 31.651 13.762 4.342 1.00 45.91 96 TYR A CA 1
ATOM 795 C C . TYR A 1 96 ? 31.613 14.630 3.053 1.00 45.91 96 TYR A C 1
ATOM 797 O O . TYR A 1 96 ? 32.580 15.309 2.730 1.00 45.91 96 TYR A O 1
ATOM 805 N N . LYS A 1 97 ? 30.504 14.653 2.291 1.00 47.75 97 LYS A N 1
ATOM 806 C CA . LYS A 1 97 ? 30.359 15.438 1.047 1.00 47.75 97 LYS A CA 1
ATOM 807 C C . LYS A 1 97 ? 28.970 16.091 0.909 1.00 47.75 97 LYS A C 1
ATOM 809 O O . LYS A 1 97 ? 28.124 15.548 0.212 1.00 47.75 97 LYS A O 1
ATOM 814 N N . PRO A 1 98 ? 28.709 17.284 1.462 1.00 48.62 98 PRO A N 1
ATOM 815 C CA . PRO A 1 98 ? 27.367 17.894 1.522 1.00 48.62 98 PRO A CA 1
ATOM 816 C C . PRO A 1 98 ? 26.689 18.189 0.165 1.00 48.62 98 PRO A C 1
ATOM 818 O O . PRO A 1 98 ? 25.484 18.426 0.109 1.00 48.62 98 PRO A O 1
ATOM 821 N N . ARG A 1 99 ? 27.421 18.152 -0.956 1.00 50.19 99 ARG A N 1
ATOM 822 C CA . ARG A 1 99 ? 26.921 18.595 -2.270 1.00 50.19 99 ARG A CA 1
ATOM 823 C C . ARG A 1 99 ? 26.071 17.567 -3.037 1.00 50.19 99 ARG A C 1
ATOM 825 O O . ARG A 1 99 ? 25.299 17.965 -3.902 1.00 50.19 99 ARG A O 1
ATOM 832 N N . LEU A 1 100 ? 26.186 16.273 -2.724 1.00 51.03 100 LEU A N 1
ATOM 833 C CA . LEU A 1 100 ? 25.487 15.182 -3.434 1.00 51.03 100 LEU A CA 1
ATOM 834 C C . LEU A 1 100 ? 24.269 14.620 -2.676 1.00 51.03 100 LEU A C 1
ATOM 836 O O . LEU A 1 100 ? 23.492 13.863 -3.250 1.00 51.03 100 LEU A O 1
ATOM 840 N N . TRP A 1 101 ? 24.073 15.001 -1.410 1.00 53.16 101 TRP A N 1
ATOM 841 C CA . TRP A 1 101 ? 23.227 14.255 -0.468 1.00 53.16 101 TRP A CA 1
ATOM 842 C C . TRP A 1 101 ? 22.237 15.152 0.291 1.00 53.16 101 TRP A C 1
ATOM 844 O O . TRP A 1 101 ? 22.149 15.086 1.513 1.00 53.16 101 TRP A O 1
ATOM 854 N N . LYS A 1 102 ? 21.483 16.006 -0.418 1.00 51.88 102 LYS A N 1
ATOM 855 C CA . LYS A 1 102 ? 20.582 17.004 0.203 1.00 51.88 102 LYS A CA 1
ATOM 856 C C . LYS A 1 102 ? 1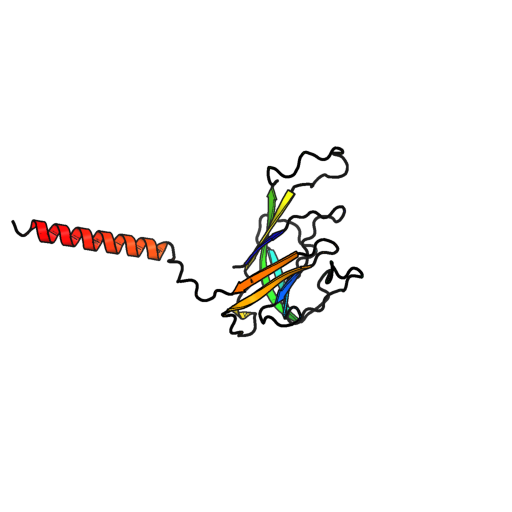9.482 16.425 1.117 1.00 51.88 102 LYS A C 1
ATOM 858 O O . LYS A 1 102 ? 18.994 17.159 1.964 1.00 51.88 102 LYS A O 1
ATOM 863 N N . ASN A 1 103 ? 19.125 15.143 0.978 1.00 53.03 103 ASN A N 1
ATOM 864 C CA . ASN A 1 103 ? 18.019 14.512 1.719 1.00 53.03 103 ASN A CA 1
ATOM 865 C C . ASN A 1 103 ? 18.439 13.252 2.507 1.00 53.03 103 ASN A C 1
ATOM 867 O O . ASN A 1 103 ? 17.596 12.428 2.852 1.00 53.03 103 ASN A O 1
ATOM 871 N N . TRP A 1 104 ? 19.737 13.044 2.746 1.00 52.94 104 TRP A N 1
ATOM 872 C CA . TRP A 1 104 ? 20.214 11.826 3.410 1.00 52.94 104 TRP A CA 1
ATOM 873 C C . TRP A 1 104 ? 19.858 11.844 4.902 1.00 52.94 104 TRP A C 1
ATOM 875 O O . TRP A 1 104 ? 20.173 12.806 5.595 1.00 52.94 104 TRP A O 1
ATOM 885 N N . GLY A 1 105 ? 19.192 10.792 5.386 1.00 55.03 105 GLY A N 1
ATOM 886 C CA . GLY A 1 105 ? 18.734 10.684 6.778 1.00 55.03 105 GLY A CA 1
ATOM 887 C C . GLY A 1 105 ? 17.326 11.227 7.050 1.00 55.03 105 GLY A C 1
ATOM 888 O O . GLY A 1 105 ? 16.847 11.100 8.176 1.00 55.03 105 GLY A O 1
ATOM 889 N N . ILE A 1 106 ? 16.643 11.787 6.044 1.00 63.28 106 ILE A N 1
ATOM 890 C CA . ILE A 1 106 ? 15.223 12.136 6.159 1.00 63.28 106 ILE A CA 1
ATOM 891 C C . ILE A 1 106 ? 14.394 10.853 6.096 1.00 63.28 106 ILE A C 1
ATOM 893 O O . ILE A 1 106 ? 14.478 10.094 5.130 1.00 63.28 106 ILE A O 1
ATOM 897 N N . THR A 1 107 ? 13.567 10.635 7.112 1.00 66.44 107 THR A N 1
ATOM 898 C CA . THR A 1 107 ? 12.598 9.541 7.141 1.00 66.44 107 THR A CA 1
ATOM 899 C C . THR A 1 107 ? 11.240 10.051 6.698 1.00 66.44 107 THR A C 1
ATOM 901 O O . THR A 1 107 ? 10.844 11.175 7.005 1.00 66.44 107 THR A O 1
ATOM 904 N N . TYR A 1 108 ? 10.509 9.218 5.968 1.00 70.62 108 TYR A N 1
ATOM 905 C CA . TYR A 1 108 ? 9.138 9.506 5.590 1.00 70.62 108 TYR A CA 1
ATOM 906 C C . TYR A 1 108 ? 8.211 8.480 6.223 1.00 70.62 108 TYR A C 1
ATOM 908 O O . TYR A 1 108 ? 8.563 7.315 6.398 1.00 70.62 108 TYR A O 1
ATOM 916 N N . ILE A 1 109 ? 7.016 8.938 6.570 1.00 72.44 109 ILE A N 1
ATOM 917 C CA . ILE A 1 109 ? 5.955 8.089 7.092 1.00 72.44 109 ILE A CA 1
ATOM 918 C C . ILE A 1 109 ? 4.846 8.049 6.051 1.00 72.44 109 ILE A C 1
ATOM 920 O O . ILE A 1 109 ? 4.405 9.104 5.576 1.00 72.44 109 ILE A O 1
ATOM 924 N N . LEU A 1 110 ? 4.414 6.834 5.710 1.00 75.25 110 LEU A N 1
ATOM 925 C CA . LEU A 1 110 ? 3.202 6.602 4.945 1.00 75.25 110 LEU A CA 1
ATOM 926 C C . LEU A 1 110 ? 2.174 5.888 5.824 1.00 75.25 110 LEU A C 1
ATOM 928 O O . LEU A 1 110 ? 2.205 4.678 6.028 1.00 75.25 110 LEU A O 1
ATOM 932 N N . GLU A 1 111 ? 1.204 6.648 6.290 1.00 74.81 111 GLU A N 1
ATOM 933 C CA . GLU A 1 111 ? 0.041 6.106 6.979 1.00 74.81 111 GLU A CA 1
ATOM 934 C C . GLU A 1 111 ? -1.093 5.921 5.972 1.00 74.81 111 GLU A C 1
ATOM 936 O O . GLU A 1 111 ? -1.255 6.726 5.059 1.00 74.81 111 GLU A O 1
ATOM 941 N N . GLY A 1 112 ? -1.873 4.854 6.104 1.00 72.75 112 GLY A N 1
ATOM 942 C CA . GLY A 1 112 ? -2.944 4.546 5.171 1.00 72.75 112 GLY A CA 1
ATOM 943 C C . GLY A 1 112 ? -4.167 3.936 5.837 1.00 72.75 112 GLY A C 1
ATOM 944 O O . GLY A 1 112 ? -4.093 3.185 6.812 1.00 72.75 112 GLY A O 1
ATOM 945 N N . ARG A 1 113 ? -5.338 4.220 5.278 1.00 76.69 113 ARG A N 1
ATOM 946 C CA . ARG A 1 113 ? -6.576 3.535 5.629 1.00 76.69 113 ARG A CA 1
ATOM 947 C C . ARG A 1 113 ? -7.201 2.974 4.369 1.00 76.69 113 ARG A C 1
ATOM 949 O O . ARG A 1 113 ? -7.631 3.716 3.490 1.00 76.69 113 ARG A O 1
ATOM 956 N N . VAL A 1 114 ? -7.292 1.650 4.338 1.00 78.00 114 VAL A N 1
ATOM 957 C CA . VAL A 1 114 ? -8.043 0.931 3.316 1.00 78.00 114 VAL A CA 1
ATOM 958 C C . VAL A 1 114 ? -9.374 0.493 3.912 1.00 78.00 114 VAL A C 1
ATOM 960 O O . VAL A 1 114 ? -9.425 -0.006 5.040 1.00 78.00 114 VAL A O 1
ATOM 963 N N . ASN A 1 115 ? -10.455 0.702 3.166 1.00 79.12 115 ASN A N 1
ATOM 964 C CA . ASN A 1 115 ? -11.766 0.203 3.546 1.00 79.12 115 ASN A CA 1
ATOM 965 C C . ASN A 1 115 ? -11.811 -1.323 3.356 1.00 79.12 115 ASN A C 1
ATOM 967 O O . ASN A 1 115 ? -11.615 -1.811 2.246 1.00 79.12 115 ASN A O 1
ATOM 971 N N . ARG A 1 116 ? -12.102 -2.066 4.434 1.00 76.00 116 ARG A N 1
ATOM 972 C CA . ARG A 1 116 ? -12.184 -3.536 4.422 1.00 76.00 116 ARG A CA 1
ATOM 973 C C . ARG A 1 116 ? -13.202 -4.057 3.408 1.00 76.00 116 ARG A C 1
ATOM 975 O O . ARG A 1 116 ? -12.974 -5.109 2.835 1.00 76.00 116 ARG A O 1
ATOM 982 N N . PHE A 1 117 ? -14.294 -3.329 3.177 1.00 79.44 117 PHE A N 1
ATOM 983 C CA . PHE A 1 117 ? -15.355 -3.748 2.254 1.00 79.44 117 PHE A CA 1
ATOM 984 C C . PHE A 1 117 ? -14.933 -3.743 0.779 1.00 79.44 117 PHE A C 1
ATOM 986 O O . PHE A 1 117 ? -15.669 -4.251 -0.057 1.00 79.44 117 PHE A O 1
ATOM 993 N N . LEU A 1 118 ? -13.767 -3.177 0.452 1.00 81.19 118 LEU A N 1
ATOM 994 C CA . LEU A 1 118 ? -13.195 -3.259 -0.894 1.00 81.19 118 LEU A CA 1
ATOM 995 C C . LEU A 1 118 ? -12.474 -4.589 -1.142 1.00 81.19 118 LEU A C 1
ATOM 997 O O . LEU A 1 118 ? -12.134 -4.897 -2.281 1.00 81.19 118 LEU A O 1
ATOM 1001 N N . PHE A 1 119 ? -12.206 -5.355 -0.086 1.00 83.12 119 PHE A N 1
ATOM 1002 C CA . PHE A 1 119 ? -11.595 -6.669 -0.183 1.00 83.12 119 PHE A CA 1
ATOM 1003 C C . PHE A 1 119 ? -12.664 -7.754 -0.205 1.00 83.12 119 PHE A C 1
ATOM 1005 O O . PHE A 1 119 ? -13.744 -7.602 0.369 1.00 83.12 119 PHE A O 1
ATOM 1012 N N . ASP A 1 120 ? -12.322 -8.878 -0.825 1.00 81.25 120 ASP A N 1
ATOM 1013 C CA . ASP A 1 120 ? -13.127 -10.086 -0.747 1.00 81.25 120 ASP A CA 1
ATOM 1014 C C . ASP A 1 120 ? -13.376 -10.482 0.717 1.00 81.25 120 ASP A C 1
ATOM 1016 O O . ASP A 1 120 ? -12.485 -10.312 1.562 1.00 81.25 120 ASP A O 1
ATOM 1020 N N . PRO A 1 121 ? -14.559 -11.042 1.032 1.00 70.81 121 PRO A N 1
ATOM 1021 C CA . PRO A 1 121 ? -14.849 -11.590 2.348 1.00 70.81 121 PRO A CA 1
ATOM 1022 C C . PRO A 1 121 ? -13.938 -12.796 2.598 1.00 70.81 121 PRO A C 1
ATOM 1024 O O . PRO A 1 121 ? -14.241 -13.932 2.244 1.00 70.81 121 PRO A O 1
ATOM 1027 N N . LEU A 1 122 ? -12.781 -12.531 3.193 1.00 68.38 122 LEU A N 1
ATOM 1028 C CA . LEU A 1 122 ? -11.812 -13.539 3.583 1.00 68.38 122 LEU A CA 1
ATOM 1029 C C . LEU A 1 122 ? -11.909 -13.745 5.098 1.00 68.38 122 LEU A C 1
ATOM 1031 O O . LEU A 1 122 ? -11.913 -12.760 5.845 1.00 68.38 122 LEU A O 1
ATOM 1035 N N . PRO A 1 123 ? -11.945 -14.996 5.587 1.00 65.75 123 PRO A N 1
ATOM 1036 C CA . PRO A 1 123 ? -11.727 -15.267 6.998 1.00 65.75 123 PRO A CA 1
ATOM 1037 C C . PRO A 1 123 ? -10.241 -15.029 7.269 1.00 65.75 123 PRO A C 1
ATOM 1039 O O . PRO A 1 123 ? -9.412 -15.925 7.127 1.00 65.75 123 PRO A O 1
ATOM 1042 N N . LEU A 1 124 ? -9.896 -13.777 7.565 1.00 66.12 124 LEU A N 1
ATOM 1043 C CA . LEU A 1 124 ? -8.519 -13.335 7.784 1.00 66.12 124 LEU A CA 1
ATOM 1044 C C . LEU A 1 124 ? -7.952 -13.862 9.119 1.00 66.12 124 LEU A C 1
ATOM 1046 O O . LEU A 1 124 ? -6.765 -13.704 9.375 1.00 66.12 124 LEU A O 1
ATOM 1050 N N . GLU A 1 125 ? -8.778 -14.466 9.979 1.00 64.81 125 GLU A N 1
ATOM 1051 C CA . GLU A 1 125 ? -8.397 -14.831 11.343 1.00 64.81 125 GLU A CA 1
ATOM 1052 C C . GLU A 1 125 ? -7.274 -15.872 11.354 1.00 64.81 125 GLU A C 1
ATOM 1054 O O . GLU A 1 125 ? -7.332 -16.887 10.658 1.00 64.81 125 GLU A O 1
ATOM 1059 N N . GLY A 1 126 ? -6.214 -15.589 12.117 1.00 64.88 126 GLY A N 1
ATOM 1060 C CA . GLY A 1 126 ? -5.058 -16.474 12.244 1.00 64.88 126 GLY A CA 1
ATOM 1061 C C . GLY A 1 126 ? -4.154 -16.533 11.008 1.00 64.88 126 GLY A C 1
ATOM 1062 O O . GLY A 1 126 ? -3.127 -17.213 11.054 1.00 64.88 126 GLY A O 1
ATOM 1063 N N . ARG A 1 127 ? -4.483 -15.813 9.926 1.00 72.88 127 ARG A N 1
ATOM 1064 C CA . ARG A 1 127 ? -3.684 -15.785 8.696 1.00 72.88 127 ARG A CA 1
ATOM 1065 C C . ARG A 1 127 ? -2.533 -14.796 8.791 1.00 72.88 127 ARG A C 1
ATOM 1067 O O . ARG A 1 127 ? -2.571 -13.820 9.539 1.00 72.88 127 ARG A O 1
ATOM 1074 N N . ILE A 1 128 ? -1.500 -15.050 7.998 1.00 77.19 128 ILE A N 1
ATOM 1075 C CA . ILE A 1 128 ? -0.403 -14.108 7.804 1.00 77.19 128 ILE A CA 1
ATOM 1076 C C . ILE A 1 128 ? -0.799 -13.174 6.666 1.00 77.19 128 ILE A C 1
ATOM 1078 O O . ILE A 1 128 ? -0.977 -13.608 5.532 1.00 77.19 128 ILE A O 1
ATOM 1082 N N . ILE A 1 129 ? -0.926 -11.895 6.992 1.00 80.88 129 ILE A N 1
ATOM 1083 C CA . ILE A 1 129 ? -1.011 -10.803 6.035 1.00 80.88 129 ILE A CA 1
ATOM 1084 C C . ILE A 1 129 ? 0.415 -10.401 5.671 1.00 80.88 129 ILE A C 1
ATOM 1086 O O . ILE A 1 129 ? 1.216 -10.088 6.552 1.00 80.88 129 ILE A O 1
ATOM 1090 N N . VAL A 1 130 ? 0.730 -10.365 4.381 1.00 84.44 130 VAL A N 1
ATOM 1091 C CA . VAL A 1 130 ? 2.012 -9.847 3.892 1.00 84.44 130 VAL A CA 1
ATOM 1092 C C . VAL A 1 130 ? 1.791 -8.481 3.268 1.00 84.44 130 VAL A C 1
ATOM 1094 O O . VAL A 1 130 ? 0.993 -8.316 2.343 1.00 84.44 130 VAL A O 1
ATOM 1097 N N . LEU A 1 131 ? 2.532 -7.501 3.770 1.00 8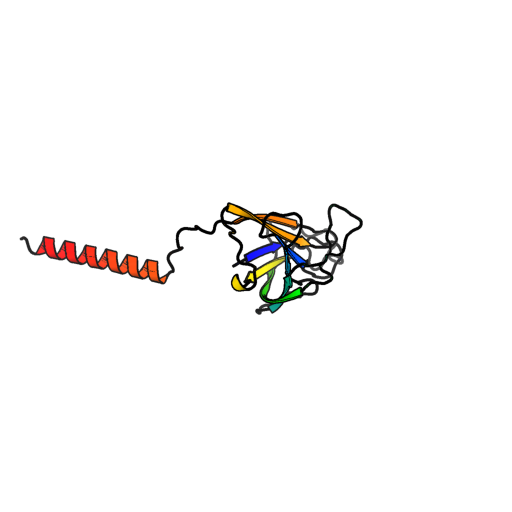5.25 131 LEU A N 1
ATOM 1098 C CA . LEU A 1 131 ? 2.670 -6.184 3.172 1.00 85.25 131 LEU A CA 1
ATOM 1099 C C . LEU A 1 131 ? 4.039 -6.124 2.506 1.00 85.25 131 LEU A C 1
ATOM 1101 O O . LEU A 1 131 ? 5.053 -6.340 3.168 1.00 85.25 131 LEU A O 1
ATOM 1105 N N . HIS A 1 132 ? 4.076 -5.834 1.211 1.00 85.12 132 HIS A N 1
ATOM 1106 C CA . HIS A 1 132 ? 5.326 -5.728 0.468 1.00 85.12 132 HIS A CA 1
ATOM 1107 C C . HIS A 1 132 ? 5.462 -4.364 -0.189 1.00 85.12 132 HIS A C 1
ATOM 1109 O O . HIS A 1 132 ? 4.663 -3.983 -1.044 1.00 85.12 132 HIS A O 1
ATOM 1115 N N . TRP A 1 133 ? 6.520 -3.654 0.167 1.00 83.00 133 TRP A N 1
ATOM 1116 C CA . TRP A 1 133 ? 6.935 -2.431 -0.489 1.00 83.00 133 TRP A CA 1
ATOM 1117 C C . TRP A 1 133 ? 7.806 -2.756 -1.693 1.00 83.00 133 TRP A C 1
ATOM 1119 O O . TRP A 1 133 ? 8.931 -3.204 -1.533 1.00 83.00 133 TRP A O 1
ATOM 1129 N 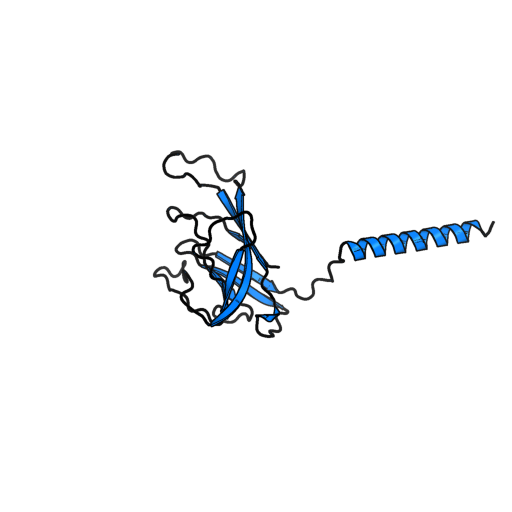N . ALA A 1 134 ? 7.296 -2.506 -2.896 1.00 82.81 134 ALA A N 1
ATOM 1130 C CA . ALA A 1 134 ? 8.019 -2.726 -4.139 1.00 82.81 134 ALA A CA 1
ATOM 1131 C C . ALA A 1 134 ? 8.753 -1.447 -4.576 1.00 82.81 134 ALA A C 1
ATOM 1133 O O . ALA A 1 134 ? 8.143 -0.514 -5.113 1.00 82.81 134 ALA A O 1
ATOM 1134 N N . GLU A 1 135 ? 10.069 -1.420 -4.379 1.00 74.94 135 GLU A N 1
ATOM 1135 C CA . GLU A 1 135 ? 10.989 -0.381 -4.830 1.00 74.94 135 GLU A CA 1
ATOM 1136 C C . GLU A 1 135 ? 12.201 -0.996 -5.547 1.00 74.94 135 GLU A C 1
ATOM 1138 O O . GLU A 1 135 ? 12.835 -1.928 -5.071 1.00 74.94 135 GLU A O 1
ATOM 1143 N N . TYR A 1 136 ? 12.603 -0.397 -6.670 1.00 68.81 136 TYR A N 1
ATOM 1144 C CA . TYR A 1 136 ? 13.649 -0.898 -7.575 1.00 68.81 136 TYR A CA 1
ATOM 1145 C C . TYR A 1 136 ? 14.932 -1.463 -6.916 1.00 68.81 136 TYR A C 1
ATOM 1147 O O . TYR A 1 136 ? 15.538 -2.375 -7.475 1.00 68.81 136 TYR A O 1
ATOM 1155 N N . CYS A 1 137 ? 15.359 -0.942 -5.759 1.00 63.91 137 CYS A N 1
ATOM 1156 C CA . CYS A 1 137 ? 16.483 -1.475 -4.972 1.00 63.91 137 CYS A CA 1
ATOM 1157 C C . CYS A 1 137 ? 16.217 -1.492 -3.453 1.00 63.91 137 CYS A C 1
ATOM 1159 O O . CYS A 1 137 ? 17.169 -1.491 -2.678 1.00 63.91 137 CYS A O 1
ATOM 1161 N N . GLY A 1 138 ? 14.956 -1.418 -3.029 1.00 64.12 138 GLY A N 1
ATOM 1162 C CA . GLY A 1 138 ? 14.585 -1.161 -1.632 1.00 64.12 138 GLY A CA 1
ATOM 1163 C C . GLY A 1 138 ? 13.391 -1.979 -1.170 1.00 64.12 138 GLY A C 1
ATOM 1164 O O . GLY A 1 138 ? 12.658 -1.517 -0.302 1.00 64.12 138 GLY A O 1
ATOM 1165 N N . ASN A 1 139 ? 13.166 -3.143 -1.791 1.00 72.88 139 ASN A N 1
ATOM 1166 C CA . ASN A 1 139 ? 12.041 -3.993 -1.435 1.00 72.88 139 ASN A CA 1
ATOM 1167 C C . ASN A 1 139 ? 12.083 -4.355 0.049 1.00 72.88 139 ASN A C 1
ATOM 1169 O O . ASN A 1 139 ? 13.120 -4.793 0.547 1.00 72.88 139 ASN A O 1
ATOM 1173 N N . ASP A 1 140 ? 10.950 -4.194 0.724 1.00 72.25 140 ASP A N 1
ATOM 1174 C CA . ASP A 1 140 ? 10.807 -4.521 2.140 1.00 72.25 140 ASP A CA 1
ATOM 1175 C C . ASP A 1 140 ? 9.482 -5.233 2.402 1.00 72.25 140 ASP A C 1
ATOM 1177 O O . ASP A 1 140 ? 8.459 -4.929 1.780 1.00 72.25 140 ASP A O 1
ATOM 1181 N N . TYR A 1 141 ? 9.508 -6.196 3.317 1.00 75.12 141 TYR A N 1
ATOM 1182 C CA . TYR A 1 141 ? 8.402 -7.103 3.590 1.00 75.12 141 TYR A CA 1
ATOM 1183 C C . TYR A 1 141 ? 8.068 -7.086 5.072 1.00 75.12 141 TYR A C 1
ATOM 1185 O O . TYR A 1 141 ? 8.914 -7.355 5.921 1.00 75.12 141 TYR A O 1
ATOM 1193 N N . ILE A 1 142 ? 6.797 -6.853 5.377 1.00 74.50 142 ILE A N 1
ATOM 1194 C CA . ILE A 1 142 ? 6.272 -6.959 6.731 1.00 74.50 142 ILE A CA 1
ATOM 1195 C C . ILE A 1 142 ? 5.222 -8.064 6.731 1.00 74.50 142 ILE A C 1
ATOM 1197 O O . ILE A 1 142 ? 4.171 -7.947 6.100 1.00 74.50 142 ILE A O 1
ATOM 1201 N N . ASN A 1 143 ? 5.516 -9.138 7.459 1.00 76.81 143 ASN A N 1
ATOM 1202 C CA . ASN A 1 143 ? 4.570 -10.215 7.725 1.00 76.81 143 ASN A CA 1
ATOM 1203 C C . ASN A 1 143 ? 3.852 -9.908 9.039 1.00 76.81 143 ASN A C 1
ATOM 1205 O O . ASN A 1 143 ? 4.473 -9.876 10.101 1.00 76.81 143 ASN A O 1
ATOM 1209 N N . LEU A 1 144 ? 2.547 -9.682 8.968 1.00 72.69 144 LEU A N 1
ATOM 1210 C CA . LEU A 1 144 ? 1.691 -9.420 10.115 1.00 72.69 144 LEU A CA 1
ATOM 1211 C C . LEU A 1 144 ? 0.772 -10.616 10.316 1.00 72.69 144 LEU A C 1
ATOM 1213 O O . LEU A 1 144 ? 0.056 -11.013 9.402 1.00 72.69 144 LEU A O 1
ATOM 1217 N N . LYS A 1 145 ? 0.744 -11.185 11.519 1.00 70.31 145 LYS A N 1
ATOM 1218 C CA . LYS A 1 145 ? -0.323 -12.124 11.865 1.00 70.31 145 LYS A CA 1
ATOM 1219 C C . LYS A 1 145 ? -1.598 -11.313 12.085 1.00 70.31 145 LYS A C 1
ATOM 1221 O O . LYS A 1 145 ? -1.611 -10.411 12.918 1.00 70.31 145 LYS A O 1
ATOM 1226 N N . ALA A 1 146 ? -2.638 -11.601 11.313 1.00 64.31 146 ALA A N 1
ATOM 1227 C CA . ALA A 1 146 ? -3.926 -10.945 11.446 1.00 64.31 146 ALA A CA 1
ATOM 1228 C C . ALA A 1 146 ? -4.574 -11.352 12.774 1.00 64.31 146 ALA A C 1
ATOM 1230 O O . ALA A 1 146 ? -5.080 -12.467 12.915 1.00 64.31 146 ALA A O 1
ATOM 1231 N N . ASP A 1 147 ? -4.544 -10.441 13.742 1.00 62.00 147 ASP A N 1
ATOM 1232 C CA . ASP A 1 147 ? -5.349 -10.532 14.953 1.00 62.00 147 ASP A CA 1
ATOM 1233 C C . ASP A 1 147 ? -6.635 -9.720 14.753 1.00 62.00 147 ASP A C 1
ATOM 1235 O O . ASP A 1 147 ? -6.617 -8.489 14.704 1.00 62.00 147 ASP A O 1
ATOM 1239 N N . ILE A 1 148 ? -7.746 -10.425 14.536 1.00 55.19 148 ILE A N 1
ATOM 1240 C CA . ILE A 1 148 ? -9.085 -9.833 14.357 1.00 55.19 148 ILE A CA 1
ATOM 1241 C C . ILE A 1 148 ? -9.837 -9.811 15.688 1.00 55.19 148 ILE A C 1
ATOM 1243 O O . ILE A 1 148 ? -10.750 -9.008 15.861 1.00 55.19 148 ILE A O 1
ATOM 1247 N N . ASN A 1 149 ? -9.402 -10.640 16.638 1.00 48.94 149 ASN A N 1
ATOM 1248 C CA . ASN A 1 149 ? -9.933 -10.729 17.987 1.00 48.94 149 ASN A CA 1
ATOM 1249 C C . ASN A 1 149 ? -9.023 -9.970 18.949 1.00 48.94 149 ASN A C 1
ATOM 1251 O O . ASN A 1 149 ? -8.710 -10.438 20.044 1.00 48.94 149 ASN A O 1
ATOM 1255 N N . HIS A 1 150 ? -8.639 -8.753 18.561 1.00 49.72 150 HIS A N 1
ATOM 1256 C CA . HIS A 1 150 ? -8.179 -7.821 19.566 1.00 49.72 150 HIS A CA 1
ATOM 1257 C C . HIS A 1 150 ? -9.379 -7.544 20.487 1.00 49.72 150 HIS A C 1
ATOM 1259 O O . HIS A 1 150 ? -10.442 -7.178 19.966 1.00 49.72 150 HIS A O 1
ATOM 1265 N N . PRO A 1 151 ? -9.266 -7.743 21.818 1.00 59.69 151 PRO A N 1
ATOM 1266 C CA . PRO A 1 151 ? -10.332 -7.358 22.736 1.00 59.69 151 PRO A CA 1
ATOM 1267 C C . PRO A 1 151 ? -10.745 -5.925 22.393 1.00 59.69 151 PRO A C 1
ATOM 1269 O O . PRO A 1 151 ? -9.857 -5.118 22.123 1.00 59.69 151 PRO A O 1
ATOM 1272 N N . PRO A 1 152 ? -12.048 -5.602 22.314 1.00 58.34 152 PRO A N 1
ATOM 1273 C CA . PRO A 1 152 ? -12.482 -4.282 21.874 1.00 58.34 152 PRO A CA 1
ATOM 1274 C C . PRO A 1 152 ? -11.699 -3.221 22.650 1.00 58.34 152 PRO A C 1
ATOM 1276 O O . PRO A 1 152 ? -11.792 -3.187 23.876 1.00 58.34 152 PRO A O 1
ATOM 1279 N N . ILE A 1 153 ? -10.892 -2.406 21.951 1.00 64.06 153 ILE A N 1
ATOM 1280 C CA . ILE A 1 153 ? -10.221 -1.261 22.579 1.00 64.06 153 ILE A CA 1
ATOM 1281 C C . ILE A 1 153 ? -11.365 -0.395 23.072 1.00 64.06 153 ILE A C 1
ATOM 1283 O O . ILE A 1 153 ? -12.127 0.088 22.228 1.00 64.06 153 ILE A O 1
ATOM 1287 N N . PRO A 1 154 ? -11.534 -0.214 24.390 1.00 59.22 154 PRO A N 1
ATOM 1288 C CA . PRO A 1 154 ? -12.586 0.646 24.880 1.00 59.22 154 PRO A CA 1
ATOM 1289 C C . PRO A 1 154 ? -12.354 2.024 24.270 1.00 59.22 154 PRO A C 1
ATOM 1291 O O . PRO A 1 154 ? -11.271 2.600 24.414 1.00 59.22 154 PRO A O 1
ATOM 1294 N N . GLU A 1 155 ? -13.344 2.539 23.547 1.00 65.94 155 GLU A N 1
ATOM 1295 C CA . GLU A 1 155 ? -13.250 3.893 23.023 1.00 65.94 155 GLU A CA 1
ATOM 1296 C C . GLU A 1 155 ? -13.067 4.856 24.208 1.00 65.94 155 GLU A C 1
ATOM 1298 O O . GLU A 1 155 ? -13.526 4.552 25.317 1.00 65.94 155 GLU A O 1
ATOM 1303 N N . PRO A 1 156 ? -12.427 6.026 24.026 1.00 72.06 156 PRO A N 1
ATOM 1304 C CA . PRO A 1 156 ? -12.212 6.969 25.124 1.00 72.06 156 PRO A CA 1
ATOM 1305 C C . PRO A 1 156 ? -13.495 7.248 25.926 1.00 72.06 156 PRO A C 1
ATOM 1307 O O . PRO A 1 156 ? -13.459 7.299 27.153 1.00 72.06 156 PRO A O 1
ATOM 1310 N N . GLY A 1 157 ? -14.646 7.311 25.244 1.00 74.69 157 GLY A N 1
ATOM 1311 C CA . GLY A 1 157 ? -15.958 7.462 25.875 1.00 74.69 157 GLY A CA 1
ATOM 1312 C C . GLY A 1 157 ? -16.398 6.266 26.730 1.00 74.69 157 GLY A C 1
ATOM 1313 O O . GLY A 1 157 ? -16.991 6.468 27.787 1.00 74.69 157 GLY A O 1
ATOM 1314 N N . SER A 1 158 ? -16.074 5.030 26.338 1.00 78.56 158 SER A N 1
ATOM 1315 C CA . SER A 1 158 ? -16.361 3.821 27.123 1.00 78.56 158 SER A CA 1
ATOM 1316 C C . SER A 1 158 ? -15.555 3.788 28.422 1.00 78.56 158 SER A C 1
ATOM 1318 O O . SER A 1 158 ? -16.096 3.423 29.465 1.00 78.56 158 SER A O 1
ATOM 1320 N N . LEU A 1 159 ? -14.294 4.236 28.390 1.00 82.12 159 LEU A N 1
ATOM 1321 C CA . LEU A 1 159 ? -13.481 4.406 29.601 1.00 82.12 159 LEU A CA 1
ATOM 1322 C C . LEU A 1 159 ? -14.060 5.482 30.518 1.00 82.12 159 LEU A C 1
ATOM 1324 O O . LEU A 1 159 ? -14.152 5.275 31.728 1.00 82.12 159 LEU A O 1
ATOM 1328 N N . THR A 1 160 ? -14.492 6.612 29.955 1.00 84.19 160 THR A N 1
ATOM 1329 C CA . THR A 1 160 ? -15.131 7.684 30.726 1.00 84.19 160 THR A CA 1
ATOM 1330 C C . THR A 1 160 ? -16.422 7.201 31.388 1.00 84.19 160 THR A C 1
ATOM 1332 O O . THR A 1 160 ? -16.599 7.402 32.587 1.00 84.19 160 THR A O 1
ATOM 1335 N N . LEU A 1 161 ? -17.294 6.507 30.651 1.00 83.06 161 LEU A N 1
ATOM 1336 C CA . LEU A 1 161 ? -18.548 5.958 31.176 1.00 83.06 161 LEU A CA 1
ATOM 1337 C C . LEU A 1 161 ? -18.316 4.894 32.251 1.00 83.06 161 LEU A C 1
ATOM 1339 O O . LEU A 1 161 ? -18.982 4.923 33.285 1.00 83.06 161 LEU A O 1
ATOM 1343 N N . PHE A 1 162 ? -17.346 3.999 32.050 1.00 85.69 162 PHE A N 1
ATOM 1344 C CA . PHE A 1 162 ? -16.953 3.017 33.060 1.00 85.69 162 PHE A CA 1
ATOM 1345 C C . PHE A 1 162 ? -16.475 3.702 34.344 1.00 85.69 162 PHE A C 1
ATOM 1347 O O . PHE A 1 162 ? -16.929 3.373 35.438 1.00 85.69 162 PHE A O 1
ATOM 1354 N N . THR A 1 163 ? -15.622 4.717 34.202 1.00 84.62 163 THR A N 1
ATOM 1355 C CA . THR A 1 163 ? -15.099 5.496 35.328 1.00 84.62 163 THR A CA 1
ATOM 1356 C C . THR A 1 163 ? -16.234 6.185 36.092 1.00 84.62 163 THR A C 1
ATOM 1358 O O . THR A 1 163 ? -16.337 6.040 37.310 1.00 84.62 163 THR A O 1
ATOM 1361 N N . ILE A 1 164 ? -17.149 6.863 35.389 1.00 87.19 164 ILE A N 1
ATOM 1362 C CA . ILE A 1 164 ? -18.325 7.511 35.994 1.00 87.19 164 ILE A CA 1
ATOM 1363 C C . ILE A 1 164 ? -19.215 6.482 36.708 1.00 87.19 164 ILE A C 1
ATOM 1365 O O . ILE A 1 164 ? -19.669 6.734 37.827 1.00 87.19 164 ILE A O 1
ATOM 1369 N N . GLY A 1 165 ? -19.439 5.315 36.101 1.00 85.81 165 GLY A N 1
ATOM 1370 C CA . GLY A 1 165 ? -20.211 4.218 36.686 1.00 85.81 165 GLY A CA 1
ATOM 1371 C C . GLY A 1 165 ? -19.616 3.702 37.999 1.00 85.81 165 GLY A C 1
ATOM 1372 O O . GLY A 1 165 ? -20.326 3.606 39.002 1.00 85.81 165 GLY A O 1
ATOM 1373 N N . VAL A 1 166 ? -18.305 3.444 38.028 1.00 87.31 166 VAL A N 1
ATOM 1374 C CA . VAL A 1 166 ? -17.593 2.971 39.228 1.00 87.31 166 VAL A CA 1
ATOM 1375 C C . VAL A 1 166 ? -17.644 4.011 40.351 1.00 87.31 166 VAL A C 1
ATOM 1377 O O . VAL A 1 166 ? -17.977 3.667 41.487 1.00 87.31 166 VAL A O 1
ATOM 1380 N N . PHE A 1 167 ? -17.395 5.292 40.053 1.00 84.88 167 PHE A N 1
ATOM 1381 C CA . PHE A 1 167 ? -17.459 6.351 41.069 1.00 84.88 167 PHE A CA 1
ATOM 1382 C C . PHE A 1 167 ? -18.881 6.587 41.598 1.00 84.88 167 PHE A C 1
ATOM 1384 O O . PHE A 1 167 ? -19.058 6.819 42.797 1.00 84.88 167 PHE A O 1
ATOM 1391 N N . SER A 1 168 ? -19.902 6.471 40.745 1.00 81.19 168 SER A N 1
ATOM 1392 C CA . SER A 1 168 ? -21.309 6.612 41.148 1.00 81.19 168 SER A CA 1
ATOM 1393 C C . SER A 1 168 ? -21.744 5.488 42.094 1.00 81.19 168 SER A C 1
ATOM 1395 O O . SER A 1 168 ? -22.353 5.748 43.134 1.00 81.19 168 SER A O 1
ATOM 1397 N N . LEU A 1 169 ? -21.379 4.239 41.783 1.00 80.19 169 LEU A N 1
ATOM 1398 C CA . LEU A 1 169 ? -21.666 3.074 42.628 1.00 80.19 169 LEU A CA 1
ATOM 1399 C C . LEU A 1 169 ? -20.892 3.119 43.954 1.00 80.19 169 LEU A C 1
ATOM 1401 O O . LEU A 1 169 ? -21.474 2.892 45.018 1.00 80.19 169 LEU A O 1
ATOM 1405 N N . GLY A 1 170 ? -19.608 3.487 43.913 1.00 79.31 170 GLY A N 1
ATOM 1406 C CA . GLY A 1 170 ? -18.784 3.672 45.109 1.00 79.31 170 GLY A CA 1
ATOM 1407 C C . GLY A 1 170 ? -19.352 4.743 46.047 1.00 79.31 170 GLY A C 1
ATOM 1408 O O . GLY A 1 170 ? -19.521 4.491 47.243 1.00 79.31 170 GLY A O 1
ATOM 1409 N N . GLY A 1 171 ? -19.746 5.901 45.505 1.00 76.62 171 GLY A N 1
ATOM 1410 C CA . GLY A 1 171 ? -20.350 6.996 46.272 1.00 76.62 171 GLY A CA 1
ATOM 1411 C C . GLY A 1 171 ? -21.713 6.652 46.886 1.00 76.62 171 GLY A C 1
ATOM 1412 O O . GLY A 1 171 ? -22.008 7.059 48.014 1.00 76.62 171 GLY A O 1
ATOM 1413 N N . LEU A 1 172 ? -22.535 5.860 46.190 1.00 72.25 172 LEU A N 1
ATOM 1414 C CA . LEU A 1 172 ? -23.812 5.367 46.717 1.00 72.25 172 LEU A CA 1
ATOM 1415 C C . LEU A 1 172 ? -23.616 4.343 47.844 1.00 72.25 172 LEU A C 1
ATOM 1417 O O . LEU A 1 172 ? -24.332 4.406 48.847 1.00 72.25 172 LEU A O 1
ATOM 1421 N N . SER A 1 173 ? -22.624 3.452 47.730 1.00 67.56 173 SER A N 1
ATOM 1422 C CA . SER A 1 173 ? -22.316 2.479 48.788 1.00 67.56 173 SER A CA 1
ATOM 1423 C C . SER A 1 173 ? -21.882 3.175 50.086 1.00 67.56 173 SER A C 1
ATOM 1425 O O . SER A 1 173 ? -22.434 2.896 51.151 1.00 67.56 173 SER A O 1
ATOM 1427 N N . LEU A 1 174 ? -21.006 4.183 49.995 1.00 65.19 174 LEU A N 1
ATOM 1428 C CA . LEU A 1 174 ? -20.516 4.956 51.143 1.00 65.19 174 LEU A CA 1
ATOM 1429 C C . LEU A 1 174 ? -21.626 5.776 51.818 1.00 65.19 174 LEU A C 1
ATOM 1431 O O . LEU A 1 174 ? -21.639 5.921 53.042 1.00 65.19 174 LEU A O 1
ATOM 1435 N N . ARG A 1 175 ? -22.601 6.279 51.047 1.00 61.50 175 ARG A N 1
ATOM 1436 C CA . ARG A 1 175 ? -23.801 6.930 51.602 1.00 61.50 175 ARG A CA 1
ATOM 1437 C C . ARG A 1 175 ? -24.706 5.954 52.352 1.00 61.50 175 ARG A C 1
ATOM 1439 O O . ARG A 1 175 ? -25.292 6.349 53.356 1.00 61.50 175 ARG A O 1
ATOM 1446 N N . LYS A 1 176 ? -24.816 4.702 51.896 1.00 58.12 176 LYS A N 1
ATOM 1447 C CA . LYS A 1 176 ? -25.632 3.674 52.558 1.00 58.12 176 LYS A CA 1
ATOM 1448 C C . LYS A 1 176 ? -25.028 3.261 53.905 1.00 58.12 176 LYS A C 1
ATOM 1450 O O . LYS A 1 176 ? -25.758 3.196 54.886 1.00 58.12 176 LYS A 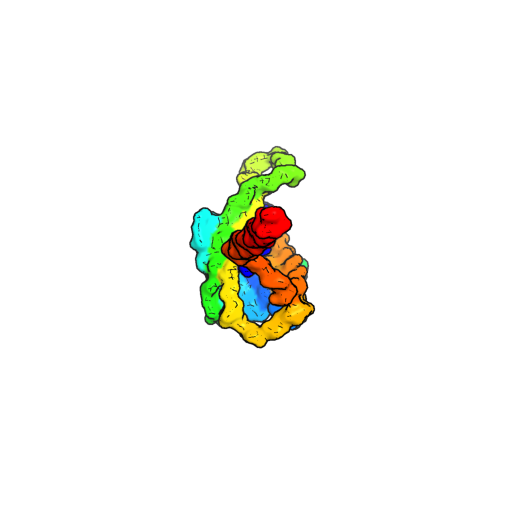O 1
ATOM 1455 N N . PHE A 1 177 ? -23.704 3.111 53.987 1.00 56.84 177 PHE A N 1
ATOM 1456 C CA . PHE A 1 177 ? -23.007 2.827 55.252 1.00 56.84 177 PHE A CA 1
ATOM 1457 C C . PHE A 1 177 ? -23.039 3.994 56.250 1.00 56.84 177 PHE A C 1
ATOM 1459 O O . PHE A 1 177 ? -23.050 3.769 57.456 1.00 56.84 177 PHE A O 1
ATOM 1466 N N . ARG A 1 178 ? -23.122 5.244 55.778 1.00 55.50 178 ARG A N 1
ATOM 1467 C CA . ARG A 1 178 ? -23.284 6.422 56.649 1.00 55.50 178 ARG A CA 1
ATOM 1468 C C . ARG A 1 178 ? -24.682 6.584 57.259 1.00 55.50 178 ARG A C 1
ATOM 1470 O O . ARG A 1 178 ? -24.804 7.330 58.220 1.00 55.50 178 ARG A O 1
ATOM 1477 N N . LYS A 1 179 ? -25.713 5.924 56.719 1.00 52.81 179 LYS A N 1
ATOM 1478 C CA . LYS A 1 179 ? -27.092 5.963 57.245 1.00 52.81 179 LYS A CA 1
ATOM 1479 C C . LYS A 1 179 ? -27.401 4.866 58.280 1.00 52.81 179 LYS A C 1
ATOM 1481 O O . LYS A 1 179 ? -28.515 4.839 58.781 1.00 52.81 179 LYS A O 1
ATOM 1486 N N . ILE A 1 180 ? -26.452 3.973 58.582 1.00 52.59 180 ILE A N 1
ATOM 1487 C CA . ILE A 1 180 ? -26.593 2.894 59.585 1.00 52.59 180 ILE A CA 1
ATOM 1488 C C . ILE A 1 180 ? -25.830 3.275 60.876 1.00 52.59 180 ILE A C 1
ATOM 1490 O O . ILE A 1 180 ? -25.154 2.460 61.489 1.00 52.59 180 ILE A O 1
ATOM 1494 N N . LYS A 1 181 ? -25.885 4.547 61.278 1.00 43.94 181 LYS A N 1
ATOM 1495 C CA . LYS A 1 181 ? -25.424 5.007 62.594 1.00 43.94 181 LYS A CA 1
ATOM 1496 C C . LYS A 1 181 ? -26.566 5.690 63.315 1.00 43.94 181 LYS A C 1
ATOM 1498 O O . LYS A 1 181 ? -27.259 6.478 62.634 1.00 43.94 181 LYS A O 1
#

Secondary structure (DSSP, 8-state):
-EEEEE----TT--S-PPEEEEESSSSSS-SEEE--TTPPP-SS-EEEEEEEEEEEEPPSSGGG---EEEEEEEEEEEEEEEEEEEEPTTS----S-TTS-TTTTEEEEEEEE--GGGS-----TTPEEEEEEE-TTT-EEEEEE----PPP---HHHHHHHHHHHHHHHHHHHHHHHT--

Foldseek 3Di:
DDWDWAFPPDQDDPAFFFKKFKDQQQDPDGQKIWAGGPPHADQDKDKTWIFGPWDFPQDPDPVLPGAHTDDGHTQDIKIKHKHFPAADPPPDPDPPDCPRPVCPRTIIIIDIDDDPVSDDPDPSAQHWMWMWGRHRPGIDIDTDGDDPPPPPPQDPVSVVVVVVVVVVVVVVVVVVVVVPD

pLDDT: mean 72.7, std 14.88, range [38.12, 95.56]

Radius of gyration: 23.34 Å; chains: 1; bounding box: 59×36×77 Å